Protein AF-A0A6M2A611-F1 (afdb_monomer)

Mean predicted aligned error: 11.1 Å

Solvent-accessible surface area (backbone atoms only — not comparable to full-atom values): 5942 Å² total; per-residue (Å²): 110,73,69,59,55,52,52,52,52,52,52,50,51,53,50,50,51,52,54,50,54,59,60,52,72,75,54,84,74,84,72,76,74,91,70,50,65,43,72,34,66,62,43,55,44,98,87,68,47,77,31,62,70,58,35,37,53,52,53,50,53,46,36,76,74,66,29,73,42,73,41,73,54,39,77,72,16,47,24,88,81,49,53,74,65,57,53,49,54,52,54,49,56,45,54,61,71,71,76,118

Sequence (100 aa):
MRFLLLLVIILLTQFLMSNYQLNESSHSQNHLDDGIYAAALTPMHSDLSCDSHQLVQHCFDLVQRGCKGVVLFGTTGEGPSFSVKERIDGVLVVRVLNSE

Radius of gyration: 23.18 Å; Cα contacts (8 Å, |Δi|>4): 85; chains: 1; bounding box: 46×33×70 Å

Secondary structure (DSSP, 8-state):
-HHHHHHHHHHHHHHHHHHHHHHHTTS------SS-EEE----B-TTS-B-HHHHHHHHHHHHHTT-SEEE-SSTTTTGGGS-HHHHHHHHHHHHHTT--

pLDDT: mean 88.3, std 14.19, range [45.62, 98.25]

Structure (mmCIF, N/CA/C/O backbone):
data_AF-A0A6M2A611-F1
#
_entry.id   AF-A0A6M2A611-F1
#
loop_
_atom_site.group_PDB
_atom_site.id
_atom_site.type_symbol
_atom_site.label_atom_id
_atom_site.label_alt_id
_atom_site.label_comp_id
_atom_site.label_asym_id
_atom_site.label_entity_id
_atom_site.label_seq_id
_atom_site.pdbx_PDB_ins_code
_atom_site.Cartn_x
_atom_site.Cartn_y
_atom_site.Cartn_z
_atom_site.occupancy
_atom_site.B_iso_or_equiv
_atom_site.auth_seq_id
_atom_site.auth_comp_id
_atom_site.auth_asym_id
_atom_site.auth_atom_id
_atom_site.pdbx_PDB_model_num
ATOM 1 N N . MET A 1 1 ? 28.961 -12.435 52.987 1.00 65.25 1 MET A N 1
ATOM 2 C CA . MET A 1 1 ? 29.545 -11.890 51.735 1.00 65.25 1 MET A CA 1
ATOM 3 C C . MET A 1 1 ? 28.754 -12.248 50.470 1.00 65.25 1 MET A C 1
ATOM 5 O O . MET A 1 1 ? 28.461 -11.336 49.715 1.00 65.25 1 MET A O 1
ATOM 9 N N . ARG A 1 2 ? 28.336 -13.507 50.241 1.00 70.00 2 ARG A N 1
ATOM 10 C CA . ARG A 1 2 ? 27.535 -13.906 49.053 1.00 70.00 2 ARG A CA 1
ATOM 11 C C . ARG A 1 2 ? 26.205 -13.149 48.863 1.00 70.00 2 ARG A C 1
ATOM 13 O O . ARG A 1 2 ? 25.896 -12.766 47.746 1.00 70.00 2 ARG A O 1
ATOM 20 N N . PHE A 1 3 ? 25.464 -12.878 49.941 1.00 82.88 3 PHE A N 1
ATOM 21 C CA . PHE A 1 3 ? 24.214 -12.099 49.879 1.00 82.88 3 PHE A CA 1
ATOM 22 C C . PHE A 1 3 ? 24.426 -10.636 49.469 1.00 82.88 3 PHE A C 1
ATOM 24 O O . PHE A 1 3 ? 23.622 -10.082 48.731 1.00 82.88 3 PHE A O 1
ATOM 31 N N . LEU A 1 4 ? 25.533 -10.028 49.905 1.00 84.62 4 LEU A N 1
ATOM 32 C CA . LEU A 1 4 ? 25.858 -8.641 49.576 1.00 84.62 4 LEU A CA 1
ATOM 33 C C . LEU A 1 4 ? 26.170 -8.492 48.079 1.00 84.62 4 LEU A C 1
ATOM 35 O O . LEU A 1 4 ? 25.715 -7.552 47.444 1.00 84.62 4 LEU A O 1
ATOM 39 N N . LEU A 1 5 ? 26.889 -9.463 47.505 1.00 88.06 5 LEU A N 1
ATOM 40 C CA . LEU A 1 5 ? 27.208 -9.490 46.078 1.00 88.06 5 LEU A CA 1
ATOM 41 C C . LEU A 1 5 ? 25.946 -9.634 45.212 1.00 88.06 5 LEU A C 1
ATOM 43 O O . LEU A 1 5 ? 25.809 -8.949 44.205 1.00 88.06 5 LEU A O 1
ATOM 47 N N . LEU A 1 6 ? 25.003 -10.484 45.631 1.00 88.69 6 LEU A N 1
ATOM 48 C CA . LEU A 1 6 ? 23.729 -10.674 44.934 1.00 88.69 6 LEU A CA 1
ATOM 49 C C . LEU A 1 6 ? 22.864 -9.406 44.972 1.00 88.69 6 LEU A C 1
ATOM 51 O O . LEU A 1 6 ? 22.295 -9.024 43.954 1.00 88.69 6 LEU A O 1
ATOM 55 N N . LEU A 1 7 ? 22.827 -8.720 46.120 1.00 92.56 7 LEU A N 1
ATOM 56 C CA . LEU A 1 7 ? 22.127 -7.444 46.270 1.00 92.56 7 LEU A CA 1
ATOM 57 C C . LEU A 1 7 ? 22.718 -6.368 45.344 1.00 92.56 7 LEU A C 1
ATOM 59 O O . LEU A 1 7 ? 21.972 -5.657 44.678 1.00 92.56 7 LEU A O 1
ATOM 63 N N . VAL A 1 8 ? 24.050 -6.283 45.257 1.00 93.00 8 VAL A N 1
ATOM 64 C CA . VAL A 1 8 ? 24.738 -5.334 44.368 1.00 93.00 8 VAL A CA 1
ATOM 65 C C . VAL A 1 8 ? 24.405 -5.611 42.902 1.00 93.00 8 VAL A C 1
ATOM 67 O O . VAL A 1 8 ? 24.108 -4.673 42.172 1.00 93.00 8 VAL A O 1
ATOM 70 N N . ILE A 1 9 ? 24.381 -6.876 42.473 1.00 91.94 9 ILE A N 1
ATOM 71 C CA . ILE A 1 9 ? 24.028 -7.246 41.091 1.00 91.94 9 ILE A CA 1
ATOM 72 C C . ILE A 1 9 ? 22.569 -6.881 40.771 1.00 91.94 9 ILE A C 1
ATOM 74 O O . ILE A 1 9 ? 22.290 -6.335 39.702 1.00 91.94 9 ILE A O 1
ATOM 78 N N . ILE A 1 10 ? 21.636 -7.132 41.695 1.00 92.75 10 ILE A N 1
ATOM 79 C CA . ILE A 1 10 ? 20.219 -6.772 41.515 1.00 92.75 10 ILE A CA 1
ATOM 80 C C . ILE A 1 10 ? 20.054 -5.250 41.408 1.00 92.75 10 ILE A C 1
ATOM 82 O O . ILE A 1 10 ? 19.381 -4.766 40.503 1.00 92.75 10 ILE A O 1
ATOM 86 N N . LEU A 1 11 ? 20.718 -4.479 42.270 1.00 95.12 11 LEU A N 1
ATOM 87 C CA . LEU A 1 11 ? 20.650 -3.016 42.218 1.00 95.12 11 LEU A CA 1
ATOM 88 C C . LEU A 1 11 ? 21.295 -2.454 40.944 1.00 95.12 11 LEU A C 1
ATOM 90 O O . LEU A 1 11 ? 20.753 -1.528 40.343 1.00 95.12 11 LEU A O 1
ATOM 94 N N . LEU A 1 12 ? 22.412 -3.035 40.493 1.00 94.75 12 LEU A N 1
ATOM 95 C CA . LEU A 1 12 ? 23.088 -2.605 39.268 1.00 94.75 12 LEU A CA 1
ATOM 96 C C . LEU A 1 12 ? 22.225 -2.871 38.030 1.00 94.75 12 LEU A C 1
ATOM 98 O O . LEU A 1 12 ? 22.121 -2.020 37.153 1.00 94.75 12 LEU A O 1
ATOM 102 N N . THR A 1 13 ? 21.574 -4.033 37.970 1.00 91.88 13 THR A N 1
ATOM 103 C CA . THR A 1 13 ? 20.675 -4.383 36.859 1.00 91.88 13 THR A CA 1
ATOM 104 C C . THR A 1 13 ? 19.424 -3.509 36.846 1.00 91.88 13 THR A C 1
ATOM 106 O O . THR A 1 13 ? 19.068 -2.995 35.790 1.00 91.88 13 THR A O 1
ATOM 109 N N . GLN A 1 14 ? 18.805 -3.245 38.000 1.00 90.94 14 GLN A N 1
ATOM 110 C CA . GLN A 1 14 ? 17.675 -2.311 38.098 1.00 90.94 14 GLN A CA 1
ATOM 111 C C . GLN A 1 14 ? 18.065 -0.885 37.688 1.00 90.94 14 GLN A C 1
ATOM 113 O O . GLN A 1 14 ? 17.326 -0.229 36.954 1.00 90.94 14 GLN A O 1
ATOM 118 N N . PHE A 1 15 ? 19.245 -0.419 38.106 1.00 94.19 15 PHE A N 1
ATOM 119 C CA . PHE A 1 15 ? 19.771 0.884 37.708 1.00 94.19 15 PHE A CA 1
ATOM 120 C C . PHE A 1 15 ? 20.021 0.957 36.197 1.00 94.19 15 PHE A C 1
ATOM 122 O O . PHE A 1 15 ? 19.617 1.925 35.556 1.00 94.19 15 PHE A O 1
ATOM 129 N N . LEU A 1 16 ? 20.630 -0.073 35.603 1.00 89.94 16 LEU A N 1
ATOM 130 C CA . LEU A 1 16 ? 20.869 -0.131 34.159 1.00 89.94 16 LEU A CA 1
ATOM 131 C C . LEU A 1 16 ? 19.562 -0.157 33.353 1.00 89.94 16 LEU A C 1
ATOM 133 O O . LEU A 1 16 ? 19.463 0.564 32.365 1.00 89.94 16 LEU A O 1
ATOM 137 N N . MET A 1 17 ? 18.548 -0.914 33.786 1.00 88.25 17 MET A N 1
ATOM 138 C CA . MET A 1 17 ? 17.235 -0.938 33.121 1.00 88.25 17 MET A CA 1
ATOM 139 C C . MET A 1 17 ? 16.516 0.416 33.213 1.00 88.25 17 MET A C 1
ATOM 141 O O . MET A 1 17 ? 16.005 0.906 32.210 1.00 88.25 17 MET A O 1
ATOM 145 N N . SER A 1 18 ? 16.556 1.066 34.381 1.00 85.38 18 SER A N 1
ATOM 146 C CA . SER A 1 18 ? 15.973 2.401 34.575 1.00 85.38 18 SER A CA 1
ATOM 147 C C . SER A 1 18 ? 16.621 3.451 33.662 1.00 85.38 18 SER A C 1
ATOM 149 O O . SER A 1 18 ? 15.926 4.201 32.978 1.00 85.38 18 SER A O 1
ATOM 151 N N . ASN A 1 19 ? 17.957 3.456 33.561 1.00 80.50 19 ASN A N 1
ATOM 152 C CA . ASN A 1 19 ? 18.669 4.370 32.660 1.00 80.50 19 ASN A CA 1
ATOM 153 C C . ASN A 1 19 ? 18.443 4.038 31.177 1.00 80.50 19 ASN A C 1
ATOM 155 O O . ASN A 1 19 ? 18.387 4.950 30.356 1.00 80.50 19 ASN A O 1
ATOM 159 N N . TYR A 1 20 ? 18.277 2.759 30.827 1.00 76.00 20 TYR A N 1
ATOM 160 C CA . TYR A 1 20 ? 17.931 2.354 29.464 1.00 76.00 20 TYR A CA 1
ATOM 161 C C . TYR A 1 20 ? 16.549 2.890 29.054 1.00 76.00 20 TYR A C 1
ATOM 163 O O . TYR A 1 20 ? 16.415 3.497 27.993 1.00 76.00 20 TYR A O 1
ATOM 171 N N . GLN A 1 21 ? 15.541 2.772 29.924 1.00 61.56 21 GLN A N 1
ATOM 172 C CA . GLN A 1 21 ? 14.195 3.300 29.658 1.00 61.56 21 GLN A CA 1
ATOM 173 C C . GLN A 1 21 ? 14.132 4.831 29.606 1.00 61.56 21 GLN A C 1
ATOM 175 O O . GLN A 1 21 ? 13.391 5.376 28.788 1.00 61.56 21 GLN A O 1
ATOM 180 N N . LEU A 1 22 ? 14.929 5.541 30.414 1.00 60.34 22 LEU A N 1
ATOM 181 C CA . LEU A 1 22 ? 15.033 7.000 30.298 1.00 60.34 22 LEU A CA 1
ATOM 182 C C . LEU A 1 22 ? 15.638 7.433 28.954 1.00 60.34 22 LEU A C 1
ATOM 184 O O . LEU A 1 22 ? 15.213 8.445 28.401 1.00 60.34 22 LEU A O 1
ATOM 188 N N . ASN A 1 23 ? 16.562 6.656 28.383 1.00 59.72 23 ASN A N 1
ATOM 189 C CA . ASN A 1 23 ? 17.159 6.984 27.087 1.00 59.72 23 ASN A CA 1
ATOM 190 C C . ASN A 1 23 ? 16.186 6.757 25.910 1.00 59.72 23 ASN A C 1
ATOM 192 O O . ASN A 1 23 ? 16.161 7.560 24.979 1.00 59.72 23 ASN A O 1
ATOM 196 N N . GLU A 1 24 ? 15.320 5.741 25.988 1.00 57.00 24 GLU A N 1
ATOM 197 C CA . GLU A 1 24 ? 14.246 5.490 25.005 1.00 57.00 24 GLU A CA 1
ATOM 198 C C . GLU A 1 24 ? 13.175 6.594 24.991 1.00 57.00 24 GLU A C 1
ATOM 200 O O . GLU A 1 24 ? 12.608 6.900 23.946 1.00 57.00 24 GLU A O 1
ATOM 205 N N . SER A 1 25 ? 12.933 7.266 26.123 1.00 54.03 25 SER A N 1
ATOM 206 C CA . SER A 1 25 ? 11.921 8.334 26.214 1.00 54.03 25 SER A CA 1
ATOM 207 C C . SER A 1 25 ? 12.239 9.605 25.401 1.00 54.03 25 SER A C 1
ATOM 209 O O . SER A 1 25 ? 11.401 10.501 25.303 1.00 54.03 25 SER A O 1
ATOM 211 N N . SER A 1 26 ? 13.424 9.674 24.780 1.00 54.94 26 SER A N 1
ATOM 212 C CA . SER A 1 26 ? 13.827 10.732 23.841 1.00 54.94 26 SER A CA 1
ATOM 213 C C . SER A 1 26 ? 13.601 10.374 22.361 1.00 54.94 26 SER A C 1
ATOM 215 O O . SER A 1 26 ? 13.824 11.203 21.476 1.00 54.94 26 SER A O 1
ATOM 217 N N . HIS A 1 27 ? 13.115 9.164 22.069 1.00 52.00 27 HIS A N 1
ATOM 218 C CA . HIS A 1 27 ? 12.556 8.805 20.770 1.00 52.00 27 HIS A CA 1
ATOM 219 C C . HIS A 1 27 ? 11.042 8.984 20.826 1.00 52.00 27 HIS A C 1
ATOM 221 O O . HIS A 1 27 ? 10.344 8.274 21.547 1.00 52.00 27 HIS A O 1
ATOM 227 N N . SER A 1 28 ? 10.512 9.935 20.053 1.00 53.97 28 SER A N 1
ATOM 228 C CA . SER A 1 28 ? 9.084 9.996 19.763 1.00 53.97 28 SER A CA 1
ATOM 229 C C . SER A 1 28 ? 8.692 8.721 19.013 1.00 53.97 28 SER A C 1
ATOM 231 O O . SER A 1 28 ? 8.792 8.627 17.790 1.00 53.97 28 SER A O 1
ATOM 233 N N . GLN A 1 29 ? 8.290 7.699 19.767 1.00 57.38 29 GLN A N 1
ATOM 234 C CA . GLN A 1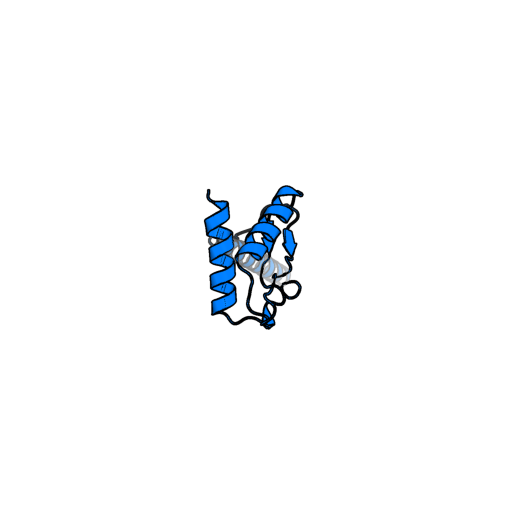 29 ? 7.628 6.517 19.239 1.00 57.38 29 GLN A CA 1
ATOM 235 C C . GLN A 1 29 ? 6.371 7.013 18.516 1.00 57.38 29 GLN A C 1
ATOM 237 O O . GLN A 1 29 ? 5.396 7.409 19.152 1.00 57.38 29 GLN A O 1
ATOM 242 N N . ASN A 1 30 ? 6.417 7.052 17.182 1.00 61.59 30 ASN A N 1
ATOM 243 C CA . ASN A 1 30 ? 5.256 7.340 16.345 1.00 61.59 30 ASN A CA 1
ATOM 244 C C . ASN A 1 30 ? 4.341 6.113 16.378 1.00 61.59 30 ASN A C 1
ATOM 246 O O . ASN A 1 30 ? 4.306 5.306 15.450 1.00 61.59 30 ASN A O 1
ATOM 250 N N . HIS A 1 31 ? 3.660 5.936 17.502 1.00 72.25 31 HIS A N 1
ATOM 251 C CA . HIS A 1 31 ? 2.603 4.957 17.657 1.00 72.25 31 HIS A CA 1
ATOM 252 C C . HIS A 1 31 ? 1.442 5.389 16.757 1.00 72.25 31 HIS A C 1
ATOM 254 O O . HIS A 1 31 ? 0.950 6.511 16.848 1.00 72.25 31 HIS A O 1
ATOM 260 N N . LEU A 1 32 ? 1.042 4.500 15.846 1.00 80.56 32 LEU A N 1
ATOM 261 C CA . LEU A 1 32 ? -0.204 4.661 15.103 1.00 80.56 32 LEU A CA 1
ATOM 262 C C . LEU A 1 32 ? -1.358 4.546 16.085 1.00 80.56 32 LEU A C 1
ATOM 264 O O . LEU A 1 32 ? -1.482 3.483 16.690 1.00 80.56 32 LEU A O 1
ATOM 268 N N . ASP A 1 33 ? -2.172 5.591 16.223 1.00 86.44 33 ASP A N 1
ATOM 269 C CA . ASP A 1 33 ? -3.392 5.555 17.029 1.00 86.44 33 ASP A CA 1
ATOM 270 C C . ASP A 1 33 ? -4.177 4.247 16.851 1.00 86.44 33 ASP A C 1
ATOM 272 O O . ASP A 1 33 ? -4.244 3.688 15.754 1.00 86.44 33 ASP A O 1
ATOM 2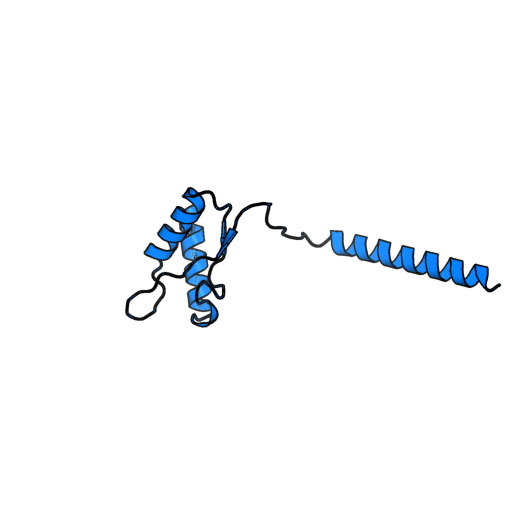76 N N . ASP A 1 34 ? -4.879 3.819 17.898 1.00 92.00 34 ASP A N 1
ATOM 277 C CA . ASP A 1 34 ? -5.764 2.662 17.803 1.00 92.00 34 ASP A CA 1
ATOM 278 C C . ASP A 1 34 ? -6.806 2.838 16.682 1.00 92.00 34 ASP A C 1
ATOM 280 O O . ASP A 1 34 ? -7.423 3.899 16.509 1.00 92.00 34 ASP A O 1
ATOM 284 N N . GLY A 1 35 ? -7.004 1.775 15.900 1.00 93.56 35 GLY A N 1
ATOM 285 C CA . GLY A 1 35 ? -7.940 1.774 14.785 1.00 93.56 35 GLY A CA 1
ATOM 286 C C . GLY A 1 35 ? -7.723 0.632 13.799 1.00 93.56 35 GLY A C 1
ATOM 287 O O . GLY A 1 35 ? -6.804 -0.176 13.923 1.00 93.56 35 GLY A O 1
ATOM 288 N N . ILE A 1 36 ? -8.598 0.572 12.794 1.00 96.25 36 ILE A N 1
ATOM 289 C CA . ILE A 1 36 ? -8.494 -0.383 11.687 1.00 96.25 36 ILE A CA 1
ATOM 290 C C . ILE A 1 36 ? -7.734 0.285 10.542 1.00 96.25 36 ILE A C 1
ATOM 292 O O . ILE A 1 36 ? -8.178 1.306 10.018 1.00 96.25 36 ILE A O 1
ATOM 296 N N . TYR A 1 37 ? -6.617 -0.313 10.136 1.00 96.75 37 TYR A N 1
ATOM 297 C CA . TYR A 1 37 ? -5.816 0.136 9.000 1.00 96.75 37 TYR A CA 1
ATOM 298 C C . TYR A 1 37 ? -5.912 -0.883 7.871 1.00 96.75 37 TYR A C 1
ATOM 300 O O . TYR A 1 37 ? -5.535 -2.044 8.039 1.00 96.75 37 TYR A O 1
ATOM 308 N N . ALA A 1 38 ? -6.423 -0.459 6.719 1.00 97.56 38 ALA A N 1
ATOM 309 C CA . ALA A 1 38 ? -6.574 -1.349 5.576 1.00 97.56 38 ALA A CA 1
ATOM 310 C C . ALA A 1 38 ? -5.246 -1.494 4.821 1.00 97.56 38 ALA A C 1
ATOM 312 O O . ALA A 1 38 ? -4.657 -0.500 4.398 1.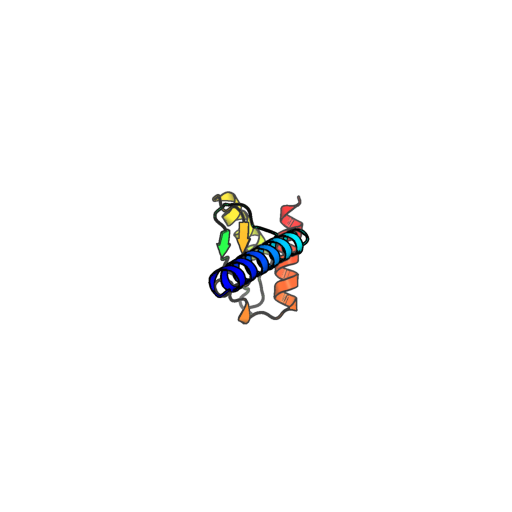00 97.56 38 ALA A O 1
ATOM 313 N N . ALA A 1 39 ? -4.792 -2.729 4.602 1.00 97.81 39 ALA A N 1
ATOM 314 C CA . ALA A 1 39 ? -3.755 -3.015 3.614 1.00 97.81 39 ALA A CA 1
ATOM 315 C C . ALA A 1 39 ? -4.377 -2.892 2.214 1.00 97.81 39 ALA A C 1
ATOM 317 O O . ALA A 1 39 ? -5.136 -3.768 1.798 1.00 97.81 39 ALA A O 1
ATOM 318 N N . ALA A 1 40 ? -4.118 -1.780 1.528 1.00 97.75 40 ALA A N 1
ATOM 319 C CA . ALA A 1 40 ? -4.802 -1.442 0.284 1.00 97.75 40 ALA A CA 1
ATOM 320 C C . ALA A 1 40 ? -4.153 -2.138 -0.921 1.00 97.75 40 ALA A C 1
ATOM 322 O O . ALA A 1 40 ? -2.926 -2.217 -1.020 1.00 97.75 40 ALA A O 1
ATOM 323 N N . LEU A 1 41 ? -4.993 -2.618 -1.842 1.00 97.81 41 LEU A N 1
ATOM 324 C CA . LEU A 1 41 ? -4.560 -3.049 -3.171 1.00 97.81 41 LEU A CA 1
ATOM 325 C C . LEU A 1 41 ? -4.113 -1.820 -3.969 1.00 97.81 41 LEU A C 1
ATOM 327 O O . LEU A 1 41 ? -4.675 -0.739 -3.795 1.00 97.81 41 LEU A O 1
ATOM 331 N N . THR A 1 42 ? -3.137 -1.990 -4.862 1.00 98.25 42 THR A N 1
ATOM 332 C CA . THR A 1 42 ? -2.705 -0.923 -5.776 1.00 98.25 42 THR A CA 1
ATOM 333 C C . THR A 1 42 ? -3.421 -1.107 -7.113 1.00 98.25 42 THR A C 1
ATOM 335 O O . THR A 1 42 ? -3.120 -2.075 -7.812 1.00 98.25 42 THR A O 1
ATOM 338 N N . PRO A 1 43 ? -4.371 -0.231 -7.491 1.00 98.12 43 PRO A N 1
ATOM 339 C CA . PRO A 1 43 ? -4.984 -0.272 -8.811 1.00 98.12 43 PRO A CA 1
ATOM 340 C C . PRO A 1 43 ? -3.925 -0.031 -9.886 1.00 98.12 43 PRO A C 1
ATOM 342 O O . PRO A 1 43 ? -3.050 0.823 -9.731 1.00 98.12 43 PRO A O 1
ATOM 345 N N . MET A 1 44 ? -4.000 -0.792 -10.971 1.00 97.94 44 MET A N 1
ATOM 346 C CA . MET A 1 44 ? -3.046 -0.730 -12.071 1.00 97.94 44 MET A CA 1
ATOM 347 C C . MET A 1 44 ? -3.772 -0.484 -13.387 1.00 97.94 44 MET A C 1
ATOM 349 O O . MET A 1 44 ? -4.897 -0.949 -13.597 1.00 97.94 44 MET A O 1
ATOM 353 N N . HIS A 1 45 ? -3.097 0.206 -14.293 1.00 97.81 45 HIS A N 1
ATOM 354 C CA . HIS A 1 45 ? -3.462 0.243 -15.698 1.00 97.81 45 HIS A CA 1
ATOM 355 C C . HIS A 1 45 ? -3.189 -1.117 -16.366 1.00 97.81 45 HIS A C 1
ATOM 357 O O . HIS A 1 45 ? -2.569 -2.016 -15.795 1.00 97.81 45 HIS A O 1
ATOM 363 N N . SER A 1 46 ? -3.635 -1.284 -17.614 1.00 97.81 46 SER A N 1
ATOM 364 C CA . SER A 1 46 ? -3.409 -2.524 -18.372 1.00 97.81 46 SER A CA 1
ATOM 365 C C . SER A 1 46 ? -1.931 -2.826 -18.637 1.00 97.81 46 SER A C 1
ATOM 367 O O . SER A 1 46 ? -1.583 -3.972 -18.904 1.00 97.81 46 SER A O 1
ATOM 369 N N . ASP A 1 47 ? -1.073 -1.807 -18.591 1.00 97.00 47 ASP A N 1
ATOM 370 C CA . ASP A 1 47 ? 0.383 -1.930 -18.712 1.00 97.00 47 ASP A CA 1
ATOM 371 C C . ASP A 1 47 ? 1.083 -2.202 -17.368 1.00 97.00 47 ASP A C 1
ATOM 373 O O . ASP A 1 47 ? 2.310 -2.204 -17.308 1.00 97.00 47 ASP A O 1
ATOM 377 N N . LEU A 1 48 ? 0.306 -2.464 -16.310 1.00 95.88 48 LEU A N 1
ATOM 378 C CA . LEU A 1 48 ? 0.752 -2.733 -14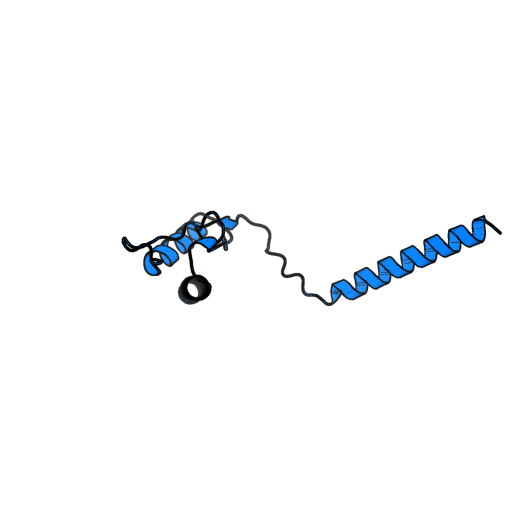.940 1.00 95.88 48 LEU A CA 1
ATOM 379 C C . LEU A 1 48 ? 1.374 -1.530 -14.216 1.00 95.88 48 LEU A C 1
ATOM 381 O O . LEU A 1 48 ? 1.838 -1.676 -13.085 1.00 95.88 48 LEU A O 1
ATOM 385 N N . SER A 1 49 ? 1.343 -0.335 -14.812 1.00 96.38 49 SER A N 1
ATOM 386 C CA . SER A 1 49 ? 1.703 0.890 -14.096 1.00 96.38 49 SER A CA 1
ATOM 387 C C . SER A 1 49 ? 0.617 1.271 -13.080 1.00 96.38 49 SER A C 1
ATOM 389 O O . SER A 1 49 ? -0.556 0.933 -13.241 1.00 96.38 49 SER A O 1
ATOM 391 N N . CYS A 1 50 ? 1.005 1.953 -11.999 1.00 97.56 50 CYS A N 1
ATOM 392 C CA . CYS A 1 50 ? 0.080 2.376 -10.943 1.00 97.56 50 CYS A CA 1
ATOM 393 C C . CYS A 1 50 ? -0.955 3.384 -11.476 1.00 97.56 50 CYS A C 1
ATOM 395 O O . CYS A 1 50 ? -0.582 4.447 -11.973 1.00 97.56 50 CYS A O 1
ATOM 397 N N . ASP A 1 51 ? -2.247 3.102 -11.288 1.00 97.75 51 ASP A N 1
ATOM 398 C CA . ASP A 1 51 ? -3.330 4.043 -11.587 1.00 97.75 51 ASP A CA 1
ATOM 399 C C . ASP A 1 51 ? -3.557 4.973 -10.390 1.00 97.75 51 ASP A C 1
ATOM 401 O O . ASP A 1 51 ? -4.286 4.660 -9.446 1.00 97.75 51 ASP A O 1
ATOM 405 N N . SER A 1 52 ? -2.908 6.135 -10.426 1.00 95.38 52 SER A N 1
ATOM 406 C CA . SER A 1 52 ? -2.949 7.124 -9.343 1.00 95.38 52 SER A CA 1
ATOM 407 C C . SER A 1 52 ? -4.356 7.637 -9.024 1.00 95.38 52 SER A C 1
ATOM 409 O O . SER A 1 52 ? -4.653 7.912 -7.862 1.00 95.38 52 SER A O 1
ATOM 411 N N . HIS A 1 53 ? -5.233 7.770 -10.025 1.00 95.69 53 HIS A N 1
ATOM 412 C CA . HIS A 1 53 ? -6.584 8.290 -9.810 1.00 95.69 53 HIS A CA 1
ATOM 413 C C . HIS A 1 53 ? -7.443 7.257 -9.077 1.00 95.69 53 HIS A C 1
ATOM 415 O O . HIS A 1 53 ? -8.048 7.566 -8.047 1.00 95.69 53 HIS A O 1
ATOM 421 N N . GLN A 1 54 ? -7.441 6.010 -9.559 1.00 97.44 54 GLN A N 1
ATOM 422 C CA . GLN A 1 54 ? -8.146 4.923 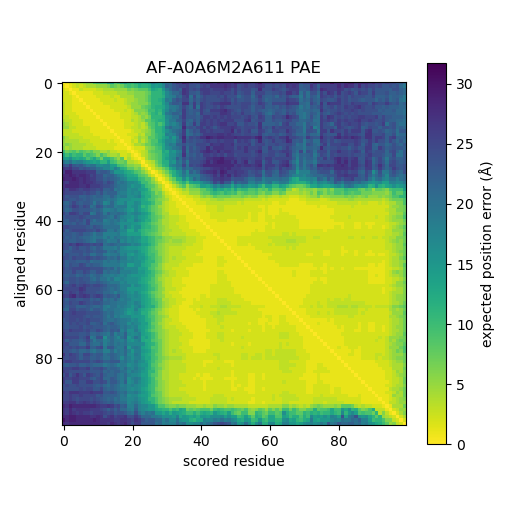-8.882 1.00 97.44 54 GLN A CA 1
ATOM 423 C C . GLN A 1 54 ? -7.540 4.616 -7.510 1.00 97.44 54 GLN A C 1
ATOM 425 O O . GLN A 1 54 ? -8.285 4.294 -6.586 1.00 97.44 54 GLN A O 1
ATOM 430 N N . LEU A 1 55 ? -6.219 4.751 -7.339 1.00 97.62 55 LEU A N 1
ATOM 431 C CA . LEU A 1 55 ? -5.563 4.567 -6.043 1.00 97.62 55 LEU A CA 1
ATOM 432 C C . LEU A 1 55 ? -6.117 5.539 -4.995 1.00 97.62 55 LEU A C 1
ATOM 434 O O . LEU A 1 55 ? -6.471 5.115 -3.895 1.00 97.62 55 LEU A O 1
ATOM 438 N N . VAL A 1 56 ? -6.234 6.825 -5.335 1.00 96.81 56 VAL A N 1
ATOM 439 C CA . VAL A 1 56 ? -6.762 7.855 -4.425 1.00 96.81 56 VAL A CA 1
ATOM 440 C C . VAL A 1 56 ? -8.217 7.574 -4.073 1.00 96.81 56 VAL A C 1
ATOM 442 O O . VAL A 1 56 ? -8.558 7.555 -2.890 1.00 96.81 56 VAL A O 1
ATOM 445 N N . GLN A 1 57 ? -9.055 7.295 -5.076 1.00 96.75 57 GLN A N 1
ATOM 446 C CA . GLN A 1 57 ? -10.464 6.957 -4.857 1.00 96.75 57 GLN A CA 1
ATOM 447 C C . GLN A 1 57 ? -10.610 5.715 -3.971 1.00 96.75 57 GLN A C 1
ATOM 449 O O . GLN A 1 57 ? -11.363 5.736 -3.002 1.00 96.75 57 GLN A O 1
ATOM 454 N N . HIS A 1 58 ? -9.828 4.664 -4.231 1.00 97.19 58 HIS A N 1
ATOM 455 C CA . HIS A 1 58 ? -9.840 3.444 -3.430 1.00 97.19 58 HIS A CA 1
ATOM 456 C C . HIS A 1 58 ? -9.447 3.705 -1.969 1.00 97.19 58 HIS A C 1
ATOM 458 O O . HIS A 1 58 ? -10.105 3.213 -1.051 1.00 97.19 58 HIS A O 1
ATOM 464 N N . CYS A 1 59 ? -8.401 4.505 -1.735 1.00 97.00 59 CYS A N 1
ATOM 465 C CA . CYS A 1 59 ? -7.971 4.864 -0.383 1.00 97.00 59 CYS A CA 1
ATOM 466 C C . CYS A 1 59 ? -9.038 5.671 0.358 1.00 97.00 59 CYS A C 1
ATOM 468 O O . CYS A 1 59 ? -9.312 5.409 1.530 1.00 97.00 59 CYS A O 1
ATOM 470 N N . PHE A 1 60 ? -9.645 6.634 -0.329 1.00 95.75 60 PHE A N 1
ATOM 471 C CA . PHE A 1 60 ? -10.695 7.471 0.231 1.00 95.75 60 PHE A CA 1
ATOM 472 C C . PHE A 1 60 ? -11.942 6.651 0.581 1.00 95.75 60 PHE A C 1
ATOM 474 O O . PHE A 1 60 ? -12.449 6.759 1.697 1.00 95.75 60 PHE A O 1
ATOM 481 N N . ASP A 1 61 ? -12.367 5.744 -0.299 1.00 97.12 61 ASP A N 1
ATOM 482 C CA . ASP A 1 61 ? -13.479 4.825 -0.047 1.00 97.12 61 ASP A CA 1
ATOM 483 C C . ASP A 1 61 ? -13.240 3.948 1.191 1.00 97.12 61 ASP A C 1
ATOM 485 O O . ASP A 1 61 ? -14.163 3.704 1.971 1.00 97.12 61 ASP A O 1
ATOM 489 N N . LEU A 1 62 ? -12.011 3.462 1.398 1.00 96.94 62 LEU A N 1
ATOM 490 C CA . LEU A 1 62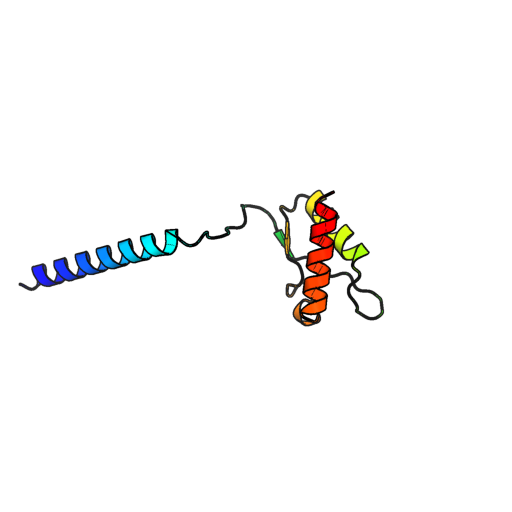 ? -11.658 2.667 2.580 1.00 96.94 62 LEU A CA 1
ATOM 491 C C . LEU A 1 62 ? -11.794 3.481 3.871 1.00 96.94 62 LEU A C 1
ATOM 493 O O . LEU A 1 62 ? -12.331 2.977 4.863 1.00 96.94 62 LEU A O 1
ATOM 497 N N . VAL A 1 63 ? -11.354 4.739 3.853 1.00 95.38 63 VAL A N 1
ATOM 498 C CA . VAL A 1 63 ? -11.508 5.656 4.991 1.00 95.38 63 VAL A CA 1
ATOM 499 C C . VAL A 1 63 ? -12.984 5.987 5.225 1.00 95.38 63 VAL A C 1
ATOM 501 O O . VAL A 1 63 ? -13.452 5.885 6.358 1.00 95.38 63 VAL A O 1
ATOM 504 N N . GLN A 1 64 ? -13.760 6.269 4.172 1.00 96.19 64 GLN A N 1
ATOM 505 C CA . GLN A 1 64 ? -15.208 6.502 4.285 1.00 96.19 64 GLN A CA 1
ATOM 506 C C . GLN A 1 64 ? -15.970 5.302 4.863 1.00 96.19 64 GLN A C 1
ATOM 508 O O . GLN A 1 64 ? -16.980 5.476 5.544 1.00 96.19 64 GLN A O 1
ATOM 513 N N . ARG A 1 65 ? -15.479 4.079 4.636 1.00 97.12 65 ARG A N 1
ATOM 514 C CA . ARG A 1 65 ? -16.033 2.843 5.217 1.00 97.12 65 ARG A CA 1
ATOM 515 C C . ARG A 1 65 ? -15.653 2.629 6.688 1.00 97.12 65 ARG A C 1
ATOM 517 O O . ARG A 1 65 ? -16.075 1.633 7.271 1.00 97.12 65 ARG A O 1
ATOM 524 N N . GLY A 1 66 ? -14.885 3.538 7.290 1.00 95.56 66 GLY A N 1
ATOM 525 C CA . GLY A 1 66 ? -14.538 3.522 8.712 1.00 95.56 66 GLY A CA 1
ATOM 526 C C . GLY A 1 66 ? -13.115 3.059 9.027 1.00 95.56 66 GLY A C 1
ATOM 527 O O . GLY A 1 66 ? -12.798 2.860 10.200 1.00 95.56 66 GLY A O 1
ATOM 528 N N . CYS A 1 67 ? -12.243 2.888 8.026 1.00 96.38 67 CYS A N 1
ATOM 529 C CA . CYS A 1 67 ? -10.824 2.661 8.304 1.00 96.38 67 CYS A CA 1
ATOM 530 C C . CYS A 1 67 ? -10.192 3.941 8.867 1.00 96.38 67 CYS A C 1
ATOM 532 O O . CYS A 1 67 ? -10.389 5.029 8.329 1.00 96.38 67 CYS A O 1
ATOM 534 N N . LYS A 1 68 ? -9.374 3.807 9.915 1.00 94.88 68 LYS A N 1
ATOM 535 C CA . LYS A 1 68 ? -8.587 4.914 10.483 1.00 94.88 68 LYS A CA 1
ATOM 536 C C . LYS A 1 68 ? -7.501 5.385 9.510 1.00 94.88 68 LYS A C 1
ATOM 538 O O . LYS A 1 68 ? -7.093 6.541 9.552 1.00 94.88 68 LYS A O 1
ATOM 543 N N . GLY A 1 69 ? -7.046 4.496 8.631 1.00 93.88 69 GLY A N 1
ATOM 544 C CA . GLY A 1 69 ? -6.105 4.815 7.569 1.00 93.88 69 GLY A CA 1
ATOM 545 C C . GLY A 1 69 ? -5.860 3.640 6.631 1.00 93.88 69 GLY A C 1
ATOM 546 O O . GLY A 1 69 ? -6.481 2.578 6.742 1.00 93.88 69 GLY A O 1
ATO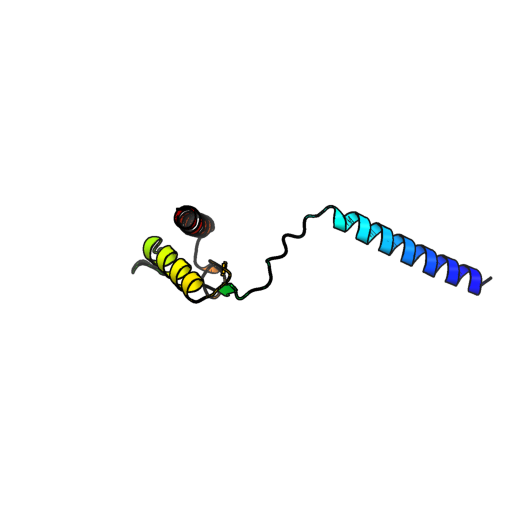M 547 N N . VAL A 1 70 ? -4.920 3.840 5.713 1.00 95.94 70 VAL A N 1
ATOM 548 C CA . VAL A 1 70 ? -4.514 2.850 4.713 1.00 95.94 70 VAL A CA 1
ATOM 549 C C . VAL A 1 70 ? -3.007 2.629 4.755 1.00 95.94 70 VAL A C 1
ATOM 551 O O . VAL A 1 70 ? -2.233 3.549 5.023 1.00 95.94 70 VAL A O 1
ATOM 554 N N . VAL A 1 71 ? -2.592 1.399 4.470 1.00 95.94 71 VAL A N 1
ATOM 555 C CA . VAL A 1 71 ? -1.193 1.007 4.297 1.00 95.94 71 VAL A CA 1
ATOM 556 C C . VAL A 1 71 ? -0.995 0.657 2.829 1.00 95.94 71 VAL A C 1
ATOM 558 O O . VAL A 1 71 ? -1.576 -0.308 2.332 1.00 95.94 71 VAL A O 1
ATOM 561 N N . LEU A 1 72 ? -0.191 1.463 2.137 1.00 96.56 72 LEU A N 1
ATOM 562 C CA . LEU A 1 72 ? 0.066 1.338 0.702 1.00 96.56 72 LEU A CA 1
ATOM 563 C C . LEU A 1 72 ? 1.339 0.548 0.434 1.00 96.56 72 LEU A C 1
ATOM 565 O O . LEU A 1 72 ? 2.281 0.592 1.226 1.00 96.56 72 LEU A O 1
ATOM 569 N N . PHE A 1 73 ? 1.377 -0.135 -0.711 1.00 97.50 73 PHE A N 1
ATOM 570 C CA . PHE A 1 73 ? 2.566 -0.837 -1.202 1.00 97.50 73 PHE A CA 1
ATOM 571 C C . PHE A 1 73 ? 3.178 -1.821 -0.185 1.00 97.50 73 PHE A C 1
ATOM 573 O O . PHE A 1 73 ? 4.395 -2.021 -0.139 1.00 97.50 73 PHE A O 1
ATOM 580 N N . GLY A 1 74 ? 2.326 -2.450 0.631 1.00 95.88 74 GLY A N 1
ATOM 581 C CA . GLY A 1 74 ? 2.649 -3.704 1.313 1.00 95.88 74 GLY A CA 1
ATOM 582 C C . GLY A 1 74 ? 2.597 -4.883 0.337 1.00 95.88 74 GLY A C 1
ATOM 583 O O . GLY A 1 74 ? 2.409 -4.692 -0.863 1.00 95.88 74 GLY A O 1
ATOM 584 N N . THR A 1 75 ? 2.701 -6.115 0.833 1.00 97.06 75 THR A N 1
ATOM 585 C CA . THR A 1 75 ? 2.540 -7.312 -0.015 1.00 97.06 75 THR A CA 1
ATOM 586 C C . THR A 1 75 ? 1.159 -7.364 -0.667 1.00 97.06 75 THR A C 1
ATOM 588 O O . THR A 1 75 ? 1.077 -7.567 -1.868 1.00 97.06 75 THR A O 1
ATOM 591 N N . THR A 1 76 ? 0.090 -7.073 0.084 1.00 97.31 76 THR A N 1
ATOM 592 C CA . THR A 1 76 ? -1.279 -6.951 -0.454 1.00 97.31 76 THR A CA 1
ATOM 593 C C . THR A 1 76 ? -1.385 -5.884 -1.541 1.00 97.31 76 THR A C 1
ATOM 595 O O . THR A 1 76 ? -2.148 -6.040 -2.480 1.00 97.31 76 THR A O 1
ATOM 598 N N . GLY A 1 77 ? -0.611 -4.805 -1.432 1.00 97.31 77 GLY A N 1
ATOM 599 C CA . GLY A 1 77 ? -0.561 -3.742 -2.432 1.00 97.31 77 GLY A CA 1
ATOM 600 C C . GLY A 1 77 ? 0.386 -4.029 -3.595 1.00 97.31 77 GLY A C 1
ATOM 601 O O . GLY A 1 77 ? 0.674 -3.105 -4.348 1.00 97.31 77 GLY A O 1
ATOM 602 N N . GLU A 1 78 ? 0.934 -5.244 -3.709 1.00 97.50 78 GLU A N 1
ATOM 603 C CA . GLU A 1 78 ? 1.952 -5.602 -4.709 1.00 97.50 78 GLU A CA 1
ATOM 604 C C . GLU A 1 78 ? 3.205 -4.710 -4.646 1.00 97.50 78 GLU A C 1
ATOM 606 O O . GLU A 1 78 ? 3.922 -4.530 -5.624 1.00 97.50 78 GLU A O 1
ATOM 611 N N . GLY A 1 79 ? 3.510 -4.147 -3.473 1.00 97.19 79 GLY A N 1
ATOM 612 C CA . GLY A 1 79 ? 4.624 -3.218 -3.278 1.00 97.19 79 GLY A CA 1
ATOM 613 C C . GLY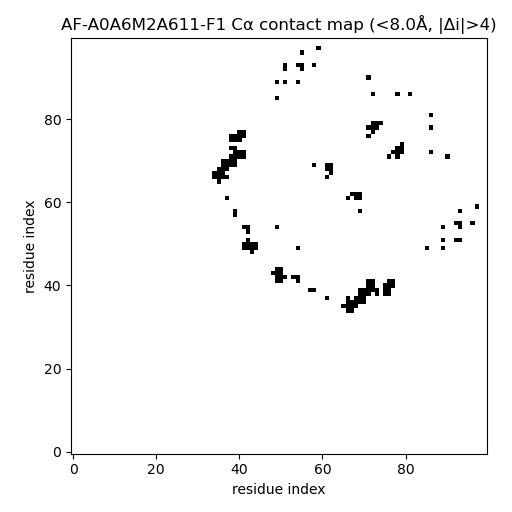 A 1 79 ? 5.986 -3.693 -3.802 1.00 97.19 79 GLY A C 1
ATOM 614 O O . GLY A 1 79 ? 6.699 -2.871 -4.377 1.00 97.19 79 GLY A O 1
ATOM 615 N N . PRO A 1 80 ? 6.372 -4.977 -3.647 1.00 97.25 80 PRO A N 1
ATOM 616 C CA . PRO A 1 80 ? 7.615 -5.502 -4.218 1.00 97.25 80 PRO A CA 1
ATOM 617 C C . PRO A 1 80 ? 7.701 -5.441 -5.751 1.00 97.25 80 PRO A C 1
ATOM 619 O O . PRO A 1 80 ? 8.807 -5.494 -6.286 1.00 97.25 80 PRO A O 1
ATOM 622 N N . SER A 1 81 ? 6.567 -5.320 -6.442 1.00 96.88 81 SER A N 1
ATOM 623 C CA . SER A 1 81 ? 6.476 -5.241 -7.905 1.00 96.88 81 SER A CA 1
ATOM 624 C C . SER A 1 81 ? 6.695 -3.819 -8.438 1.00 96.88 81 SER A C 1
ATOM 626 O O . SER A 1 81 ? 6.934 -3.648 -9.629 1.00 96.88 81 SER A O 1
ATOM 628 N N . PHE A 1 82 ? 6.667 -2.807 -7.563 1.00 97.56 82 PHE A N 1
ATOM 629 C CA . PHE A 1 82 ? 6.879 -1.404 -7.918 1.00 97.56 82 PHE A CA 1
ATOM 630 C C . PHE A 1 82 ? 8.271 -0.915 -7.519 1.00 97.56 82 PHE A C 1
ATOM 632 O O . PHE A 1 82 ? 8.802 -1.216 -6.441 1.00 97.56 82 PHE A O 1
ATOM 639 N N . SER A 1 83 ? 8.848 -0.061 -8.360 1.00 97.62 83 SER A N 1
ATOM 640 C CA . SER A 1 83 ? 10.077 0.650 -8.032 1.00 97.62 83 SER A CA 1
ATOM 641 C C . SER A 1 83 ? 9.891 1.562 -6.813 1.00 97.62 83 SER A C 1
ATOM 643 O O . SER A 1 83 ? 8.790 1.963 -6.433 1.00 97.62 83 SER A O 1
ATOM 645 N N . VAL A 1 84 ? 11.003 1.941 -6.180 1.00 97.94 84 VAL A N 1
ATOM 646 C CA . VAL A 1 84 ? 10.989 2.922 -5.079 1.00 97.94 84 VAL A CA 1
ATOM 647 C C . VAL A 1 84 ? 10.335 4.236 -5.518 1.00 97.94 84 VAL A C 1
ATOM 649 O O . VAL A 1 84 ? 9.579 4.821 -4.748 1.00 97.94 84 VAL A O 1
ATOM 652 N N . LYS A 1 85 ? 10.591 4.674 -6.757 1.00 97.69 85 LYS A N 1
ATOM 653 C CA . LYS A 1 85 ? 10.023 5.909 -7.297 1.00 97.69 85 LYS A CA 1
ATOM 654 C C . LYS A 1 85 ? 8.501 5.827 -7.420 1.00 97.69 85 LYS A C 1
ATOM 656 O O . LYS A 1 85 ? 7.826 6.717 -6.919 1.00 97.69 85 LYS A O 1
ATOM 661 N N . GLU A 1 86 ? 7.971 4.757 -8.007 1.00 97.38 86 GLU A N 1
ATOM 662 C CA . GLU A 1 86 ? 6.519 4.571 -8.156 1.00 97.38 86 GLU A CA 1
ATOM 663 C C . GLU A 1 86 ? 5.808 4.531 -6.802 1.00 97.38 86 GLU A C 1
ATOM 665 O O . GLU A 1 86 ? 4.767 5.161 -6.629 1.00 97.38 86 GLU A O 1
ATOM 670 N N . ARG A 1 87 ? 6.407 3.865 -5.805 1.00 97.81 87 ARG A N 1
ATOM 671 C CA . ARG A 1 87 ? 5.854 3.837 -4.444 1.00 97.81 87 ARG A CA 1
ATOM 672 C C . ARG A 1 87 ? 5.822 5.223 -3.801 1.00 97.81 87 ARG A C 1
ATOM 674 O O . ARG A 1 87 ? 4.840 5.568 -3.150 1.00 97.81 87 ARG A O 1
ATOM 681 N N . ILE A 1 88 ? 6.876 6.024 -3.973 1.00 97.06 88 ILE A N 1
ATOM 682 C CA . ILE A 1 88 ? 6.913 7.403 -3.462 1.00 97.06 88 ILE A CA 1
ATOM 683 C C . ILE A 1 88 ? 5.850 8.254 -4.158 1.00 97.06 88 ILE A C 1
ATOM 685 O O . ILE A 1 88 ? 5.073 8.917 -3.473 1.00 97.06 88 ILE A O 1
ATOM 689 N N . ASP A 1 89 ? 5.786 8.204 -5.488 1.00 96.50 89 ASP A N 1
ATOM 690 C CA . ASP A 1 89 ? 4.828 8.983 -6.276 1.00 96.50 89 ASP A CA 1
ATOM 691 C C . ASP A 1 89 ? 3.378 8.622 -5.881 1.00 96.50 89 ASP A C 1
ATOM 693 O O . ASP A 1 89 ? 2.562 9.513 -5.628 1.00 96.50 89 ASP A O 1
ATOM 697 N N . GLY A 1 90 ? 3.084 7.328 -5.703 1.00 95.81 90 GLY A N 1
ATOM 698 C CA . GLY A 1 90 ? 1.782 6.837 -5.241 1.00 95.81 90 GLY A CA 1
ATOM 699 C C . GLY A 1 90 ? 1.421 7.261 -3.810 1.00 95.81 90 GLY A C 1
ATOM 700 O O . GLY A 1 90 ? 0.279 7.624 -3.534 1.00 95.81 90 GLY A O 1
ATOM 701 N N . VAL A 1 91 ? 2.381 7.279 -2.881 1.00 95.81 91 VAL A N 1
ATOM 702 C CA . VAL A 1 91 ? 2.132 7.785 -1.516 1.00 95.81 91 VAL A CA 1
ATOM 703 C C . VAL A 1 91 ? 1.904 9.299 -1.519 1.00 95.81 91 VAL A C 1
ATOM 705 O O . VAL A 1 91 ? 1.048 9.791 -0.781 1.00 95.81 91 VAL A O 1
ATOM 708 N N . LEU A 1 92 ? 2.650 10.050 -2.334 1.00 95.19 92 LEU A N 1
ATOM 709 C CA . LEU A 1 92 ? 2.518 11.505 -2.419 1.00 95.19 92 LEU A CA 1
ATOM 710 C C . LEU A 1 92 ? 1.152 11.920 -2.969 1.00 95.19 92 LEU A C 1
ATOM 712 O O . LEU A 1 92 ? 0.516 12.794 -2.379 1.00 95.19 92 LEU A O 1
ATOM 716 N N . VAL A 1 93 ? 0.667 11.274 -4.035 1.00 93.44 93 VAL A N 1
ATOM 717 C CA . VAL A 1 93 ? -0.633 11.632 -4.629 1.00 93.44 93 VAL A CA 1
ATOM 718 C C . VAL A 1 93 ? -1.800 11.378 -3.666 1.00 93.44 93 VAL A C 1
ATOM 720 O O . VAL A 1 93 ? -2.674 12.231 -3.529 1.00 93.44 93 VAL A O 1
ATOM 723 N N . VAL A 1 94 ? -1.775 10.272 -2.910 1.00 92.12 94 VAL A N 1
ATOM 724 C CA . VAL A 1 94 ? -2.809 9.969 -1.900 1.00 92.12 94 VAL A CA 1
ATOM 725 C C . VAL A 1 94 ? -2.778 10.960 -0.733 1.00 92.12 94 VAL A C 1
ATOM 727 O O . VAL A 1 94 ? -3.828 11.290 -0.179 1.00 92.12 94 VAL A O 1
ATOM 730 N N . ARG A 1 95 ? -1.593 11.455 -0.351 1.00 86.31 95 ARG A N 1
ATOM 731 C CA . ARG A 1 95 ? -1.454 12.454 0.720 1.00 86.31 95 ARG A CA 1
ATOM 732 C C . ARG A 1 95 ? -1.990 13.824 0.318 1.00 86.31 95 ARG A C 1
ATOM 734 O O . ARG A 1 95 ? -2.717 14.419 1.103 1.00 86.31 95 ARG A O 1
ATOM 741 N N . VAL A 1 96 ? -1.637 14.313 -0.871 1.00 78.81 96 VAL A N 1
ATOM 742 C CA . VAL A 1 96 ? -2.024 15.659 -1.337 1.00 78.81 96 VAL A CA 1
ATOM 743 C C . VAL A 1 96 ? -3.542 15.783 -1.480 1.00 78.81 96 VAL A C 1
ATOM 745 O O . VAL A 1 96 ? -4.121 16.785 -1.073 1.00 78.81 96 VAL A O 1
ATOM 748 N N . LEU A 1 97 ? -4.202 14.744 -1.991 1.00 66.75 97 LEU A N 1
ATOM 749 C CA . LEU A 1 97 ? -5.639 14.785 -2.274 1.00 66.75 97 LEU A CA 1
ATOM 750 C C . LEU A 1 97 ? -6.536 14.515 -1.052 1.00 66.75 97 LEU A C 1
ATOM 752 O O . LEU A 1 97 ? -7.747 14.627 -1.167 1.00 66.75 97 LEU A O 1
ATOM 756 N N . ASN A 1 98 ? -5.964 14.178 0.112 1.00 58.41 98 ASN A N 1
ATOM 757 C CA . ASN A 1 98 ? -6.697 14.075 1.387 1.00 58.41 98 ASN A CA 1
ATOM 758 C C . ASN A 1 98 ? -6.569 15.338 2.263 1.00 58.41 98 ASN A C 1
ATOM 760 O O . ASN A 1 98 ? -7.071 15.352 3.386 1.00 58.41 98 ASN A O 1
ATOM 764 N N . SER A 1 99 ? -5.852 16.367 1.798 1.00 54.22 99 SER A N 1
ATOM 765 C CA . SER A 1 99 ? -5.695 17.646 2.513 1.00 54.22 99 SER A CA 1
ATOM 766 C C . SER A 1 99 ? -6.587 18.781 1.992 1.00 54.22 99 SER A C 1
ATOM 768 O O . SER A 1 99 ? -6.493 19.893 2.510 1.00 54.22 99 SER A O 1
ATOM 770 N N . GLU A 1 100 ? -7.438 18.499 1.003 1.00 45.62 100 GLU A N 1
ATOM 771 C CA . GLU A 1 100 ? -8.501 19.382 0.494 1.00 45.62 100 GLU A CA 1
ATOM 772 C C . GLU A 1 100 ? -9.876 18.891 0.963 1.00 45.62 100 GLU A C 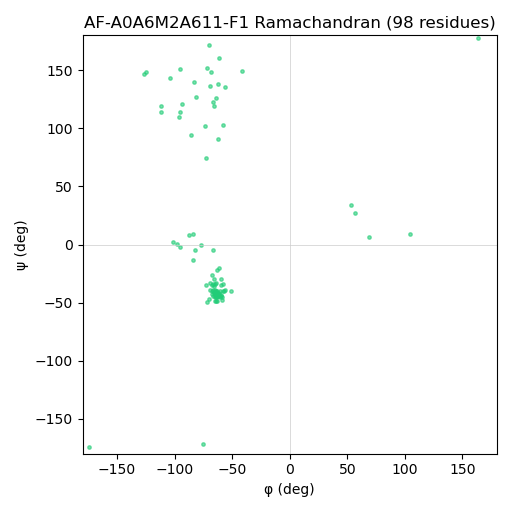1
ATOM 774 O O . GLU A 1 100 ? -10.729 19.755 1.273 1.00 45.62 100 GLU A O 1
#

Nearest PDB structures (foldseek):
  2wpb-assembly1_A  TM=9.457E-01  e=4.115E-04  Escherichia coli
  3lcf-assembly1_A  TM=9.261E-01  e=3.582E-04  Escherichia coli K-12
  6gso-assembly1_D  TM=9.467E-01  e=6.236E-04  Saccharolobus solfataricus
  3lcl-assembly1_A  TM=9.284E-01  e=5.429E-04  Escherichia coli K-12
  3lci-assembly1_A  TM=9.265E-01  e=6.683E-04  Escherichia coli K-12

Foldseek 3Di:
DVVVVVVVVVVVVVVVVVVVVVVCVPDPPPDDPDWAEAADAFDADPVRQGDLVVLLVRQVVVVVVPGPGYDALDVNNVNVVDDPVSRVVSVVSNVVVVVD